Protein 2AFE (pdb70)

Sequence (88 aa):
GSHMKTIQPASVEDIQSWLIDQFAQQLDVDPDDIDMEESFDNYDLNSSKALILLGRLEKWLGKELNPVLIFNYPTIAQLAKRLGELYL

Radius of gyration: 11.77 Å; Cα contacts (8 Å, |Δi|>4): 93; chains: 1; bounding box: 29×27×20 Å

Folds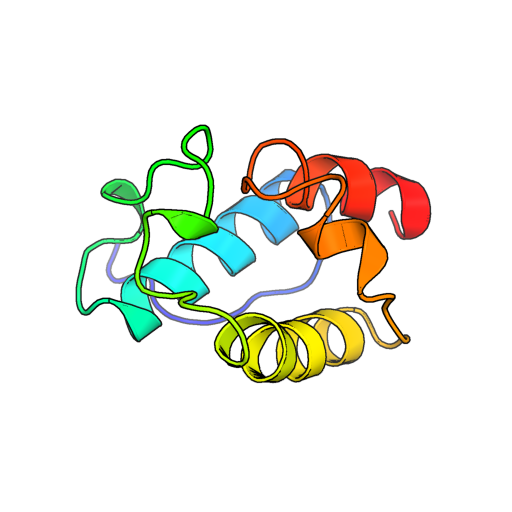eek 3Di:
DPDADQDAPPALVRLLLRVLNVLCVVQVHDSVPDFLPDFCCPPPCVDCVVVVVQVVVQVSLPHHDDCCCSVVRRGSVRSSHVCRVVRD

InterPro domains:
  IPR009081 Phosphopantetheine binding ACP domain [PF00550] (15-80)
  IPR009081 Phosphopantetheine binding ACP domain [PS50075] (10-84)
  IPR020806 Polyketide synthase-like, phosphopantetheine-binding domain [SM00823] (13-84)
  IPR036736 ACP-like superfamily [G3DSA:1.10.1200.10] (1-85)
  IPR036736 ACP-like superfamily [SSF47336] (8-83)

CATH classification: 1.10.1200.10

Solvent-accessible surface area: 5392 Å² total; per-residue (Å²): 118,126,86,134,171,71,75,109,28,77,55,47,124,19,0,35,44,4,3,23,3,10,2,1,71,56,49,145,67,100,28,147,97,13,79,71,131,74,33,7,100,110,45,61,10,125,78,80,48,6,111,80,9,12,36,117,3,37,127,48,23,59,126,135,25,80,69,72,19,24,156,70,44,36,6,0,29,73,5,0,117,75,0,12,117,93,61,89

Nearest PDB structures (foldseek):
  2afe-assembly1_A  TM=1.011E+00  e=2.829E-17  Nostoc sp. PCC 7120 = FACHB-418
  6c4q-assembly1_A  TM=9.050E-01  e=8.108E-04  Mycobacterium tuberculosis H37Rv
  6d8j-assembly1_A  TM=9.148E-01  e=1.131E-03  Mycobacterium tuberculosis H37Rv
  2liw-assembly1_A  TM=7.652E-01  e=2.868E-03  Lyngbya majuscula
  2l22-assembly1_A  TM=8.829E-01  e=3.589E-02  Pseudomonas fluorescens

Structure (mmCIF, N/CA/C/O backbone):
data_2AFE
#
_entry.id   2AFE
#
loop_
_atom_site.g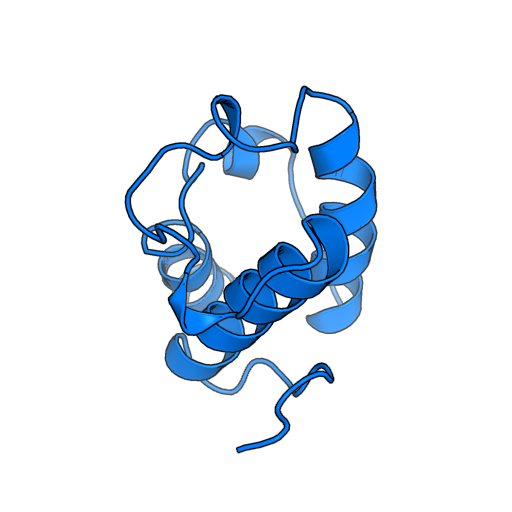roup_PDB
_atom_site.id
_atom_site.type_symbol
_atom_site.label_atom_id
_atom_site.label_alt_id
_atom_site.label_comp_id
_atom_site.label_asym_id
_atom_site.label_entity_id
_atom_site.label_seq_id
_atom_site.pdbx_PDB_ins_code
_atom_site.Cartn_x
_atom_site.Cartn_y
_atom_site.Cartn_z
_atom_site.occupancy
_atom_site.B_iso_or_equiv
_atom_site.auth_seq_id
_atom_site.auth_comp_id
_atom_site.auth_asym_id
_atom_site.auth_atom_id
_atom_site.pdbx_PDB_model_num
ATOM 1 N N . GLY A 1 1 ? -14.966 -12.632 -3.248 1.00 0.00 1 GLY A N 1
ATOM 2 C CA . GLY A 1 1 ? -15.926 -11.721 -2.623 1.00 0.00 1 GLY A CA 1
ATOM 3 C C . GLY A 1 1 ? -15.730 -11.691 -1.121 1.00 0.00 1 GLY A C 1
ATOM 4 O O . GLY A 1 1 ? -14.982 -12.506 -0.569 1.00 0.00 1 GLY A O 1
ATOM 8 N N . SER A 1 2 ? -16.395 -10.749 -0.447 1.00 0.00 2 SER A N 1
ATOM 9 C CA . SER A 1 2 ? -16.208 -10.458 0.973 1.00 0.00 2 SER A CA 1
ATOM 10 C C . SER A 1 2 ? -14.717 -10.397 1.348 1.00 0.00 2 SER A C 1
ATOM 11 O O . SER A 1 2 ? -14.316 -10.906 2.402 1.00 0.00 2 SER A O 1
ATOM 19 N N . HIS A 1 3 ? -13.879 -9.841 0.465 1.00 0.00 3 HIS A N 1
ATOM 20 C CA . HIS A 1 3 ? -12.481 -9.597 0.772 1.00 0.00 3 HIS A CA 1
ATOM 21 C C . HIS A 1 3 ? -12.409 -8.501 1.837 1.00 0.00 3 HIS A C 1
ATOM 22 O O . HIS A 1 3 ? -13.318 -7.674 1.937 1.00 0.00 3 HIS A O 1
ATOM 36 N N . MET A 1 4 ? -11.357 -8.564 2.655 1.00 0.00 4 MET A N 1
ATOM 37 C CA . MET A 1 4 ? -11.003 -7.750 3.815 1.00 0.00 4 MET A CA 1
ATOM 38 C C . MET A 1 4 ? -10.132 -8.662 4.666 1.00 0.00 4 MET A C 1
ATOM 39 O O . MET A 1 4 ? -10.669 -9.517 5.370 1.00 0.00 4 MET A O 1
ATOM 53 N N . LYS A 1 5 ? -8.809 -8.575 4.530 1.00 0.00 5 LYS A N 1
ATOM 54 C CA . LYS A 1 5 ? -7.772 -9.278 5.298 1.00 0.00 5 LYS A CA 1
ATOM 55 C C . LYS A 1 5 ? -6.507 -9.256 4.474 1.00 0.00 5 LYS A C 1
ATOM 56 O O . LYS A 1 5 ? -6.539 -9.459 3.260 1.00 0.00 5 LYS A O 1
ATOM 75 N N . THR A 1 6 ? -5.396 -9.074 5.167 1.00 0.00 6 THR A N 1
ATOM 76 C CA . THR A 1 6 ? -4.060 -9.096 4.614 1.00 0.00 6 THR A CA 1
ATOM 77 C C . THR A 1 6 ? -3.723 -10.511 4.114 1.00 0.00 6 THR A C 1
ATOM 78 O O . THR A 1 6 ? -4.434 -11.470 4.432 1.00 0.00 6 THR A O 1
ATOM 89 N N . ILE A 1 7 ? -2.639 -10.651 3.346 1.00 0.00 7 ILE A N 1
ATOM 90 C CA . ILE A 1 7 ? -2.208 -11.906 2.742 1.00 0.00 7 ILE A CA 1
ATOM 91 C C . ILE A 1 7 ? -0.706 -11.998 3.052 1.00 0.00 7 ILE A C 1
ATOM 92 O O . ILE A 1 7 ? -0.349 -11.891 4.232 1.00 0.00 7 ILE A O 1
ATOM 108 N N . GLN A 1 8 ? 0.181 -12.162 2.069 1.00 0.00 8 GLN A N 1
ATOM 109 C CA . GLN A 1 8 ? 1.630 -12.204 2.223 1.00 0.00 8 GLN A CA 1
ATOM 110 C C . GLN A 1 8 ? 2.259 -11.925 0.859 1.00 0.00 8 GLN A C 1
ATOM 111 O O . GLN A 1 8 ? 1.848 -12.538 -0.122 1.00 0.00 8 GLN A O 1
ATOM 125 N N . PRO A 1 9 ? 3.272 -11.056 0.794 1.00 0.00 9 PRO A N 1
ATOM 126 C CA . PRO A 1 9 ? 3.814 -10.512 -0.438 1.00 0.00 9 PRO A CA 1
ATOM 127 C C . PRO A 1 9 ? 4.502 -11.640 -1.229 1.00 0.00 9 PRO A C 1
ATOM 128 O O . PRO A 1 9 ? 5.672 -11.959 -0.997 1.00 0.00 9 PRO A O 1
ATOM 139 N N . ALA A 1 10 ? 3.765 -12.274 -2.143 1.00 0.00 10 ALA A N 1
ATOM 140 C CA . ALA A 1 10 ? 4.248 -13.400 -2.939 1.00 0.00 10 ALA A CA 1
ATOM 141 C C . ALA A 1 10 ? 4.424 -13.043 -4.409 1.00 0.00 10 ALA A C 1
ATOM 142 O O . ALA A 1 10 ? 4.969 -13.827 -5.180 1.00 0.00 10 ALA A O 1
ATOM 149 N N . SER A 1 11 ? 3.925 -11.885 -4.813 1.00 0.00 11 SER A N 1
ATOM 150 C CA . SER A 1 11 ? 4.216 -11.212 -6.062 1.00 0.00 11 SER A CA 1
ATOM 151 C C . SER A 1 11 ? 3.637 -9.813 -5.918 1.00 0.00 11 SER A C 1
ATOM 152 O O . SER A 1 11 ? 2.907 -9.540 -4.958 1.00 0.00 11 SER A O 1
ATOM 160 N N . VAL A 1 12 ? 3.945 -8.919 -6.853 1.00 0.00 12 VAL A N 1
ATOM 161 C CA . VAL A 1 12 ? 3.403 -7.564 -6.869 1.00 0.00 12 VAL A CA 1
ATOM 162 C C . VAL A 1 12 ? 1.862 -7.591 -6.827 1.00 0.00 12 VAL A C 1
ATOM 163 O O . VAL A 1 12 ? 1.261 -6.684 -6.262 1.00 0.00 12 VAL A O 1
ATOM 176 N N . GLU A 1 13 ? 1.211 -8.614 -7.392 1.00 0.00 13 GLU A N 1
ATOM 177 C CA . GLU A 1 13 ? -0.233 -8.847 -7.337 1.00 0.00 13 GLU A CA 1
ATOM 178 C C . GLU A 1 13 ? -0.743 -8.840 -5.896 1.00 0.00 13 GLU A C 1
ATOM 179 O O . GLU A 1 13 ? -1.810 -8.300 -5.606 1.00 0.00 13 GLU A O 1
ATOM 191 N N . ASP A 1 14 ? 0.024 -9.452 -4.998 1.00 0.00 14 ASP A N 1
ATOM 192 C CA . ASP A 1 14 ? -0.339 -9.577 -3.600 1.00 0.00 14 ASP A CA 1
ATOM 193 C C . ASP A 1 14 ? -0.161 -8.234 -2.903 1.00 0.00 14 ASP A C 1
ATOM 194 O O . ASP A 1 14 ? -1.090 -7.727 -2.277 1.00 0.00 14 ASP A O 1
ATOM 203 N N . ILE A 1 15 ? 1.011 -7.610 -3.091 1.00 0.00 15 ILE A N 1
ATOM 204 C CA . ILE A 1 15 ? 1.317 -6.305 -2.511 1.00 0.00 15 ILE A CA 1
ATOM 205 C C . ILE A 1 15 ? 0.259 -5.271 -2.968 1.00 0.00 15 ILE A C 1
ATOM 206 O O . ILE A 1 15 ? -0.177 -4.460 -2.151 1.00 0.00 15 ILE A O 1
ATOM 222 N N . GLN A 1 16 ? -0.183 -5.304 -4.238 1.00 0.00 16 GLN A N 1
ATOM 223 C CA . GLN A 1 16 ? -1.300 -4.513 -4.772 1.00 0.00 16 GLN A CA 1
ATOM 224 C C . GLN A 1 16 ? -2.541 -4.769 -3.941 1.00 0.00 16 GLN A C 1
ATOM 225 O O . GLN A 1 16 ? -3.005 -3.825 -3.310 1.00 0.00 16 GLN A O 1
ATOM 239 N N . SER A 1 17 ? -3.080 -5.989 -3.907 1.00 0.00 17 SER A N 1
ATOM 240 C CA . SER A 1 17 ? -4.328 -6.214 -3.187 1.00 0.00 17 SER A CA 1
ATOM 241 C C . SER A 1 17 ? -4.236 -5.869 -1.703 1.00 0.00 17 SER A C 1
ATOM 242 O O . SER A 1 17 ? -5.229 -5.422 -1.136 1.00 0.00 17 SER A O 1
ATOM 250 N N . TRP A 1 18 ? -3.057 -6.002 -1.103 1.00 0.00 18 TRP A N 1
ATOM 251 C CA . TRP A 1 18 ? -2.829 -5.649 0.287 1.00 0.00 18 TRP A CA 1
ATOM 252 C C . TRP A 1 18 ? -2.975 -4.157 0.458 1.00 0.00 18 TRP A C 1
ATOM 253 O O . TRP A 1 18 ? -3.733 -3.702 1.312 1.00 0.00 18 TRP A O 1
ATOM 274 N N . LEU A 1 19 ? -2.236 -3.393 -0.351 1.00 0.00 19 LEU A N 1
ATOM 275 C CA . LEU A 1 19 ? -2.290 -1.945 -0.329 1.00 0.00 19 LEU A CA 1
ATOM 276 C C . LEU A 1 19 ? -3.726 -1.510 -0.545 1.00 0.00 19 LEU A C 1
ATOM 277 O O . LEU A 1 19 ? -4.222 -0.690 0.220 1.00 0.00 19 LEU A O 1
ATOM 293 N N . ILE A 1 20 ? -4.378 -2.094 -1.544 1.00 0.00 20 ILE A N 1
ATOM 294 C CA . ILE A 1 20 ? -5.711 -1.729 -1.970 1.00 0.00 20 ILE A CA 1
ATOM 295 C C . ILE A 1 20 ? -6.709 -1.952 -0.830 1.00 0.00 20 ILE A C 1
ATOM 296 O O . ILE A 1 20 ? -7.493 -1.071 -0.500 1.00 0.00 20 ILE A O 1
ATOM 312 N N . ASP A 1 21 ? -6.726 -3.140 -0.238 1.00 0.00 21 ASP A N 1
ATOM 313 C CA . ASP A 1 21 ? -7.694 -3.485 0.796 1.00 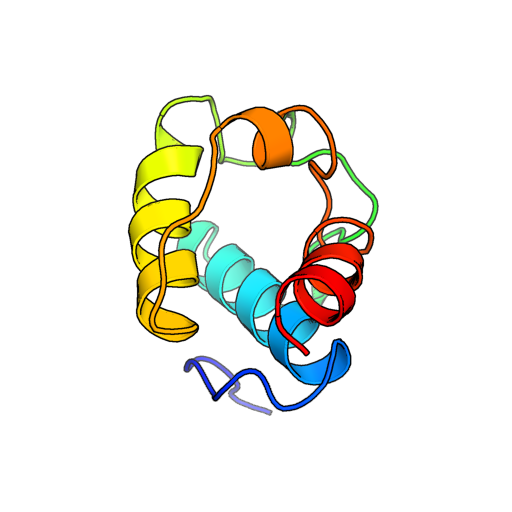0.00 21 ASP A CA 1
ATOM 314 C C . ASP A 1 21 ? -7.412 -2.673 2.046 1.00 0.00 21 ASP A C 1
ATOM 315 O O . ASP A 1 21 ? -8.328 -2.118 2.639 1.00 0.00 21 ASP A O 1
ATOM 324 N N . GLN A 1 22 ? -6.142 -2.526 2.425 1.00 0.00 22 GLN A N 1
ATOM 325 C CA . GLN A 1 22 ? -5.755 -1.640 3.510 1.00 0.00 22 GLN A CA 1
ATOM 326 C C . GLN A 1 22 ? -6.119 -0.172 3.211 1.00 0.00 22 GLN A C 1
ATOM 327 O O . GLN A 1 22 ? -6.183 0.620 4.156 1.00 0.00 22 GLN A O 1
ATOM 341 N N . PHE A 1 23 ? -6.396 0.203 1.964 1.00 0.00 23 PHE A N 1
ATOM 342 C CA . PHE A 1 23 ? -6.875 1.526 1.599 1.00 0.00 23 PHE A CA 1
ATOM 343 C C . PHE A 1 23 ? -8.380 1.484 1.841 1.00 0.00 23 PHE A C 1
ATOM 344 O O . PHE A 1 23 ? -8.890 2.305 2.593 1.00 0.00 23 PHE A O 1
ATOM 361 N N . ALA A 1 24 ? -9.069 0.464 1.302 1.00 0.00 24 ALA A N 1
ATOM 362 C CA . ALA A 1 24 ? -10.494 0.232 1.470 1.00 0.00 24 ALA A CA 1
ATOM 363 C C . ALA A 1 24 ? -10.892 0.346 2.942 1.00 0.00 24 ALA A C 1
ATOM 364 O O . ALA A 1 24 ? -11.743 1.148 3.300 1.00 0.00 24 ALA A O 1
ATOM 371 N N . GLN A 1 25 ? -10.211 -0.410 3.805 1.00 0.00 25 GLN A N 1
ATOM 372 C CA . GLN A 1 25 ? -10.461 -0.517 5.239 1.00 0.00 25 GLN A CA 1
ATOM 373 C C . GLN A 1 25 ? -9.996 0.719 6.015 1.00 0.00 25 GLN A C 1
ATOM 374 O O . GLN A 1 25 ? -10.292 0.832 7.208 1.00 0.00 25 GLN A O 1
ATOM 388 N N . GLN A 1 26 ? -9.218 1.622 5.410 1.00 0.00 26 GLN A N 1
ATOM 389 C CA . GLN A 1 26 ? -9.017 2.942 5.991 1.00 0.00 26 GLN A CA 1
ATOM 390 C C . GLN A 1 26 ? -10.209 3.835 5.642 1.00 0.00 26 GLN A C 1
ATOM 391 O O . GLN A 1 26 ? -10.640 4.622 6.477 1.00 0.00 26 GLN A O 1
ATOM 405 N N . LEU A 1 27 ? -10.710 3.726 4.415 1.00 0.00 27 LEU A N 1
ATOM 406 C CA . LEU A 1 27 ? -11.593 4.687 3.772 1.00 0.00 27 LEU A CA 1
ATOM 407 C C . LEU A 1 27 ? -13.069 4.315 3.891 1.00 0.00 27 LEU A C 1
ATOM 408 O O . LEU A 1 27 ? -13.926 5.166 3.646 1.00 0.00 27 LEU A O 1
ATOM 424 N N . ASP A 1 28 ? -13.370 3.095 4.337 1.00 0.00 28 ASP A N 1
ATOM 425 C CA . ASP A 1 28 ? -14.678 2.496 4.576 1.00 0.00 28 ASP A CA 1
ATOM 426 C C . ASP A 1 28 ? -15.341 2.025 3.264 1.00 0.00 28 ASP A C 1
ATOM 427 O O . ASP A 1 28 ? -16.559 1.838 3.212 1.00 0.00 28 ASP A O 1
ATOM 436 N N . VAL A 1 29 ? -14.555 1.797 2.203 1.00 0.00 29 VAL A N 1
ATOM 437 C CA . VAL A 1 29 ? -15.014 1.550 0.826 1.00 0.00 29 VAL A CA 1
ATOM 438 C C . VAL A 1 29 ? -14.745 0.124 0.350 1.00 0.00 29 VAL A C 1
ATOM 439 O O . VAL A 1 29 ? -14.376 -0.737 1.152 1.00 0.00 29 VAL A O 1
ATOM 452 N N . ASP A 1 30 ? -15.046 -0.188 -0.914 1.00 0.00 30 ASP A N 1
ATOM 453 C CA . ASP A 1 30 ? -14.638 -1.430 -1.527 1.00 0.00 30 ASP A CA 1
ATOM 454 C C . ASP A 1 30 ? -13.173 -1.269 -1.913 1.00 0.00 30 ASP A C 1
ATOM 455 O O . ASP A 1 30 ? -12.733 -0.166 -2.240 1.00 0.00 30 ASP A O 1
ATOM 464 N N . PRO A 1 31 ? -12.415 -2.366 -1.974 1.00 0.00 31 PRO A N 1
ATOM 465 C CA . PRO A 1 31 ? -11.057 -2.320 -2.476 1.00 0.00 31 PRO A CA 1
ATOM 466 C C . PRO A 1 31 ? -11.031 -1.877 -3.931 1.00 0.00 31 PRO A C 1
ATOM 467 O O . PRO A 1 31 ? -10.175 -1.108 -4.351 1.00 0.00 31 PRO A O 1
ATOM 478 N N . ASP A 1 32 ? -12.007 -2.339 -4.700 1.00 0.00 32 ASP A N 1
ATOM 479 C CA . ASP A 1 32 ? -12.059 -2.078 -6.121 1.00 0.00 32 ASP A CA 1
ATOM 480 C C . ASP A 1 32 ? -12.391 -0.607 -6.404 1.00 0.00 32 ASP A C 1
ATOM 481 O O . ASP A 1 32 ? -12.333 -0.185 -7.555 1.00 0.00 32 ASP A O 1
ATOM 490 N N . ASP A 1 33 ? -12.760 0.173 -5.380 1.00 0.00 33 ASP A N 1
ATOM 491 C CA . ASP A 1 33 ? -13.020 1.617 -5.500 1.00 0.00 33 ASP A CA 1
ATOM 492 C C . ASP A 1 33 ? -11.737 2.452 -5.329 1.00 0.00 33 ASP A C 1
ATOM 493 O O . ASP A 1 33 ? -11.764 3.678 -5.495 1.00 0.00 33 ASP A O 1
ATOM 502 N N . ILE A 1 34 ? -10.608 1.816 -4.997 1.00 0.00 34 ILE A N 1
ATOM 503 C CA . ILE A 1 34 ? -9.317 2.485 -4.843 1.00 0.00 34 ILE A CA 1
ATOM 504 C C . ILE A 1 34 ? -8.612 2.748 -6.185 1.00 0.00 34 ILE A C 1
ATOM 505 O O . ILE A 1 34 ? -8.309 1.821 -6.946 1.00 0.00 34 ILE A O 1
ATOM 521 N N . ASP A 1 35 ? -8.239 4.012 -6.441 1.00 0.00 35 ASP A N 1
ATOM 522 C CA . ASP A 1 35 ? -7.410 4.416 -7.552 1.00 0.00 35 ASP A CA 1
ATOM 523 C C . ASP A 1 35 ? -5.950 4.123 -7.232 1.00 0.00 35 ASP A C 1
ATOM 524 O O . ASP A 1 35 ? -5.216 4.985 -6.738 1.00 0.00 35 ASP A O 1
ATOM 533 N N . MET A 1 36 ? -5.475 2.946 -7.606 1.00 0.00 36 MET A N 1
ATOM 534 C CA . MET A 1 36 ? -4.054 2.592 -7.601 1.00 0.00 36 MET A CA 1
ATOM 535 C C . MET A 1 36 ? -3.155 3.461 -8.468 1.00 0.00 36 MET A C 1
ATOM 536 O O . MET A 1 36 ? -1.940 3.258 -8.430 1.00 0.00 36 MET A O 1
ATOM 550 N N . GLU A 1 37 ? -3.704 4.406 -9.220 1.00 0.00 37 GLU A N 1
ATOM 551 C CA . GLU A 1 37 ? -2.966 5.258 -10.135 1.00 0.00 37 GLU A CA 1
ATOM 552 C C . GLU A 1 37 ? -3.041 6.728 -9.708 1.00 0.00 37 GLU A C 1
ATOM 553 O O . GLU A 1 37 ? -2.233 7.529 -10.186 1.00 0.00 37 GLU A O 1
ATOM 565 N N . GLU A 1 38 ? -3.960 7.082 -8.802 1.00 0.00 38 GLU A N 1
ATOM 566 C CA . GLU A 1 38 ? -4.074 8.413 -8.226 1.00 0.00 38 GLU A CA 1
ATOM 567 C C . GLU A 1 38 ? -3.132 8.539 -7.051 1.00 0.00 38 GLU A C 1
ATOM 568 O O . GLU A 1 38 ? -2.871 7.557 -6.351 1.00 0.00 38 GLU A O 1
ATOM 580 N N . SER A 1 39 ? -2.620 9.746 -6.841 1.00 0.00 39 SER A N 1
ATOM 581 C CA . SER A 1 39 ? -1.671 9.965 -5.790 1.00 0.00 39 SER A CA 1
ATOM 582 C C . SER A 1 39 ? -2.370 9.837 -4.442 1.00 0.00 39 SER A C 1
ATOM 583 O O . SER A 1 39 ? -3.456 10.384 -4.213 1.00 0.00 39 SER A O 1
ATOM 591 N N . PHE A 1 40 ? -1.697 9.158 -3.520 1.00 0.00 40 PHE A N 1
ATOM 592 C CA . PHE A 1 40 ? -2.165 8.971 -2.164 1.00 0.00 40 PHE A CA 1
ATOM 593 C C . PHE A 1 40 ? -2.370 10.294 -1.434 1.00 0.00 40 PHE A C 1
ATOM 594 O O . PHE A 1 40 ? -3.153 10.323 -0.486 1.00 0.00 40 PHE A 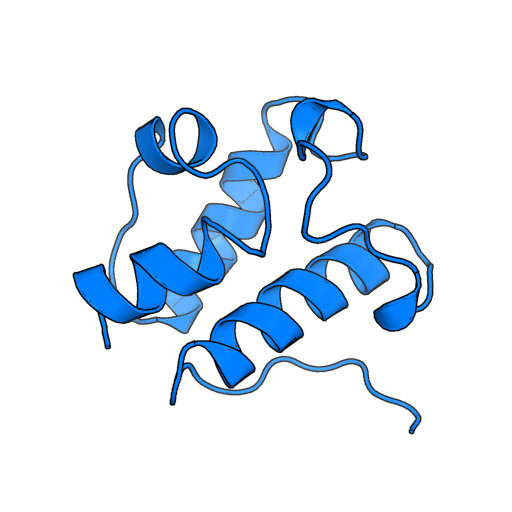O 1
ATOM 611 N N . ASP A 1 41 ? -1.691 11.376 -1.838 1.00 0.00 41 ASP A N 1
ATOM 612 C CA . ASP A 1 41 ? -1.804 12.653 -1.135 1.00 0.00 41 ASP A CA 1
ATOM 613 C C . ASP A 1 41 ? -3.195 13.239 -1.323 1.00 0.00 41 ASP A C 1
ATOM 614 O O . ASP A 1 41 ? -3.572 14.160 -0.595 1.00 0.00 41 ASP A O 1
ATOM 623 N N . ASN A 1 42 ? -3.966 12.731 -2.288 1.00 0.00 42 ASN A N 1
ATOM 624 C CA . ASN A 1 42 ? -5.332 13.169 -2.537 1.00 0.00 42 ASN A CA 1
ATOM 625 C C . ASN A 1 42 ? -6.342 12.307 -1.785 1.00 0.00 42 ASN A C 1
ATOM 626 O O . ASN A 1 42 ? -7.431 12.801 -1.472 1.00 0.00 42 ASN A O 1
ATOM 637 N N . TYR A 1 43 ? -5.992 11.063 -1.426 1.00 0.00 43 TYR A N 1
ATOM 638 C CA . TYR A 1 43 ? -6.763 10.231 -0.541 1.00 0.00 43 TYR A CA 1
ATOM 639 C C . TYR A 1 43 ? -6.491 10.649 0.905 1.00 0.00 43 TYR A C 1
ATOM 640 O O . TYR A 1 43 ? -5.731 11.576 1.199 1.00 0.00 43 TYR A O 1
ATOM 658 N N . ASP A 1 44 ? -7.112 9.929 1.829 1.00 0.00 44 ASP A N 1
ATOM 659 C CA . ASP A 1 44 ? -7.081 10.127 3.271 1.00 0.00 44 ASP A CA 1
ATOM 660 C C . ASP A 1 44 ? -5.675 10.019 3.893 1.00 0.00 44 ASP A C 1
ATOM 661 O O . ASP A 1 44 ? -5.530 10.261 5.090 1.00 0.00 44 ASP A O 1
ATOM 670 N N . LEU A 1 45 ? -4.609 9.730 3.127 1.00 0.00 45 LEU A N 1
ATOM 671 C CA . LEU A 1 45 ? -3.226 9.566 3.612 1.00 0.00 45 LEU A CA 1
ATOM 672 C C . LEU A 1 45 ? -2.555 10.903 4.009 1.00 0.00 45 LEU A C 1
ATOM 673 O O . LEU A 1 45 ? -1.332 11.043 3.890 1.00 0.00 45 LEU A O 1
ATOM 689 N N . ASN A 1 46 ? -3.329 11.870 4.508 1.00 0.00 46 ASN A N 1
ATOM 690 C CA . ASN A 1 46 ? -3.047 13.300 4.646 1.00 0.00 46 ASN A CA 1
ATOM 691 C C . ASN A 1 46 ? -1.565 13.663 4.726 1.00 0.00 46 ASN A C 1
ATOM 692 O O . ASN A 1 46 ? -1.075 14.347 3.832 1.00 0.00 46 ASN A O 1
ATOM 703 N N . SER A 1 47 ? -0.852 13.219 5.768 1.00 0.00 47 SER A N 1
ATOM 704 C CA . SER A 1 47 ? 0.606 13.141 5.743 1.00 0.00 47 SER A CA 1
ATOM 705 C C . SER A 1 47 ? 1.087 12.057 6.702 1.00 0.00 47 SER A C 1
ATOM 706 O O . SER A 1 47 ? 1.709 11.081 6.280 1.00 0.00 47 SER A O 1
ATOM 714 N N . SER A 1 48 ? 0.798 12.190 8.000 1.00 0.00 48 SER A N 1
ATOM 715 C CA . SER A 1 48 ? 1.305 11.243 8.992 1.00 0.00 48 SER A CA 1
ATOM 716 C C . SER A 1 48 ? 0.697 9.853 8.850 1.00 0.00 48 SER A C 1
ATOM 717 O O . SER A 1 48 ? 1.312 8.871 9.258 1.00 0.00 48 SER A O 1
ATOM 725 N N . LYS A 1 49 ? -0.469 9.750 8.205 1.00 0.00 49 LYS A N 1
ATOM 726 C CA . LYS A 1 49 ? -1.069 8.482 7.806 1.00 0.00 49 LYS A CA 1
ATOM 727 C C . LYS A 1 49 ? -0.060 7.533 7.209 1.00 0.00 49 LYS A C 1
ATOM 728 O O . LYS A 1 49 ? -0.138 6.334 7.487 1.00 0.00 49 LYS A O 1
ATOM 747 N N . ALA A 1 50 ? 0.842 8.066 6.379 1.00 0.00 50 ALA A N 1
ATOM 748 C CA . ALA A 1 50 ? 1.797 7.253 5.674 1.00 0.00 50 ALA A CA 1
ATOM 749 C C . ALA A 1 50 ? 2.512 6.338 6.685 1.00 0.00 50 ALA A C 1
ATOM 750 O O . ALA A 1 50 ? 2.627 5.147 6.441 1.00 0.00 50 ALA A O 1
ATOM 757 N N . LEU A 1 51 ? 2.918 6.848 7.855 1.00 0.00 51 LEU A N 1
ATOM 758 C CA . LEU A 1 51 ? 3.709 6.136 8.849 1.00 0.00 51 LEU A CA 1
ATOM 759 C C . LEU A 1 51 ? 2.943 4.986 9.502 1.00 0.00 51 LEU A C 1
ATOM 760 O O . LEU A 1 51 ? 3.563 3.959 9.766 1.00 0.00 51 LEU A O 1
ATOM 776 N N . ILE A 1 52 ? 1.636 5.120 9.778 1.00 0.00 52 ILE A N 1
ATOM 777 C CA . ILE A 1 52 ? 0.824 4.019 10.307 1.00 0.00 52 ILE A CA 1
ATOM 778 C C . ILE A 1 52 ? 0.971 2.835 9.365 1.00 0.00 52 ILE A C 1
ATOM 779 O O . ILE A 1 52 ? 1.357 1.733 9.761 1.00 0.00 52 ILE A O 1
ATOM 795 N N . LEU A 1 53 ? 0.589 3.065 8.113 1.00 0.00 53 LEU A N 1
ATOM 796 C CA . LEU A 1 53 ? 0.444 2.011 7.136 1.00 0.00 53 LEU A CA 1
ATOM 797 C C . LEU A 1 53 ? 1.790 1.556 6.588 1.00 0.00 53 LEU A C 1
ATOM 798 O O . LEU A 1 53 ? 1.911 0.406 6.188 1.00 0.00 53 LEU A O 1
ATOM 814 N N . LEU A 1 54 ? 2.817 2.404 6.614 1.00 0.00 54 LEU A N 1
ATOM 815 C CA . LEU A 1 54 ? 4.212 2.009 6.453 1.00 0.00 54 LEU A CA 1
ATOM 816 C C . LEU A 1 54 ? 4.549 1.013 7.553 1.00 0.00 54 LEU A C 1
ATOM 817 O O . LEU A 1 54 ? 4.872 -0.119 7.227 1.00 0.00 54 LEU A O 1
ATOM 833 N N . GLY A 1 55 ? 4.396 1.368 8.831 1.00 0.00 55 GLY A N 1
ATOM 834 C CA . GLY A 1 55 ? 4.679 0.484 9.962 1.00 0.00 55 GLY A CA 1
ATOM 835 C C . GLY A 1 55 ? 3.820 -0.777 10.007 1.00 0.00 55 GLY A C 1
ATOM 836 O O . GLY A 1 55 ? 4.099 -1.673 10.810 1.00 0.00 55 GLY A O 1
ATOM 840 N N . ARG A 1 56 ? 2.788 -0.871 9.163 1.00 0.00 56 ARG A N 1
ATOM 841 C CA . ARG A 1 56 ? 2.143 -2.122 8.809 1.00 0.00 56 ARG A CA 1
ATOM 842 C C . ARG A 1 56 ? 2.933 -2.796 7.698 1.00 0.00 56 ARG A C 1
ATOM 843 O O . ARG A 1 56 ? 3.398 -3.909 7.887 1.00 0.00 56 ARG A O 1
ATOM 864 N N . LEU A 1 57 ? 3.081 -2.133 6.554 1.00 0.00 57 LEU A N 1
ATOM 865 C CA . LEU A 1 57 ? 3.705 -2.622 5.329 1.00 0.00 57 LEU A CA 1
ATOM 866 C C . LEU A 1 57 ? 5.086 -3.238 5.554 1.00 0.00 57 LEU A C 1
ATOM 867 O O . LEU A 1 57 ? 5.314 -4.380 5.167 1.00 0.00 57 LEU A O 1
ATOM 883 N N . GLU A 1 58 ? 6.023 -2.510 6.163 1.00 0.00 58 GLU A N 1
ATOM 884 C CA . GLU A 1 58 ? 7.379 -3.020 6.391 1.00 0.00 58 GLU A CA 1
ATOM 885 C C . GLU A 1 58 ? 7.348 -4.289 7.225 1.00 0.00 58 GLU A C 1
ATOM 886 O O . GLU A 1 58 ? 7.960 -5.295 6.887 1.00 0.00 58 GLU A O 1
ATOM 898 N N . LYS A 1 59 ? 6.584 -4.246 8.305 1.00 0.00 59 LYS A N 1
ATOM 899 C CA . LYS A 1 59 ? 6.338 -5.376 9.193 1.00 0.00 59 LYS A CA 1
ATOM 900 C C . LYS A 1 59 ? 5.652 -6.555 8.512 1.00 0.00 59 LYS A C 1
ATOM 901 O O . LYS A 1 59 ? 6.010 -7.697 8.797 1.00 0.00 59 LYS A O 1
ATOM 920 N N . TRP A 1 60 ? 4.694 -6.303 7.624 1.00 0.00 60 TRP A N 1
ATOM 921 C CA . TRP A 1 60 ? 4.037 -7.314 6.813 1.00 0.00 60 TRP A CA 1
ATOM 922 C C . TRP A 1 60 ? 5.077 -8.021 5.954 1.00 0.00 60 TRP A C 1
ATOM 923 O O . TRP A 1 60 ? 5.039 -9.246 5.824 1.00 0.00 60 TRP A O 1
ATOM 944 N N . LEU A 1 61 ? 6.019 -7.249 5.407 1.00 0.00 61 LEU A N 1
ATOM 945 C CA . LEU A 1 61 ? 7.085 -7.751 4.543 1.00 0.00 61 LEU A CA 1
ATOM 946 C C . LEU A 1 61 ? 8.236 -8.364 5.359 1.00 0.00 61 LEU A C 1
ATOM 947 O O . LEU A 1 61 ? 9.030 -9.115 4.799 1.00 0.00 61 LEU A O 1
ATOM 963 N N . GLY A 1 62 ? 8.347 -8.039 6.653 1.00 0.00 62 GLY A N 1
ATOM 964 C CA . GLY A 1 62 ? 9.350 -8.552 7.582 1.00 0.00 62 GLY A CA 1
ATOM 965 C C . GLY A 1 62 ? 10.584 -7.658 7.768 1.00 0.00 62 GLY A C 1
ATOM 966 O O . GLY A 1 62 ? 11.565 -8.117 8.358 1.00 0.00 62 GLY A O 1
ATOM 970 N N . LYS A 1 63 ? 10.577 -6.417 7.267 1.00 0.00 63 LYS A N 1
ATOM 971 C CA . LYS A 1 63 ? 11.773 -5.574 7.121 1.00 0.00 63 LYS A CA 1
ATOM 972 C C . LYS A 1 63 ? 11.514 -4.168 7.674 1.00 0.00 63 LYS A C 1
ATOM 973 O O . LYS A 1 63 ? 10.699 -3.993 8.580 1.00 0.00 63 LYS A O 1
ATOM 992 N N . GLU A 1 64 ? 12.223 -3.164 7.159 1.00 0.00 64 GLU A N 1
ATOM 993 C CA . GLU A 1 64 ? 12.014 -1.727 7.311 1.00 0.00 64 GLU A CA 1
ATOM 994 C C . GLU A 1 64 ? 11.433 -1.154 6.010 1.00 0.00 64 GLU A C 1
ATOM 995 O O . GLU A 1 64 ? 11.236 -1.902 5.047 1.00 0.00 64 GLU A O 1
ATOM 1007 N N . LEU A 1 65 ? 11.191 0.163 5.980 1.00 0.00 65 LEU A N 1
ATOM 1008 C CA . LEU A 1 65 ? 10.873 0.987 4.811 1.00 0.00 65 LEU A CA 1
ATOM 1009 C C . LEU A 1 65 ? 11.660 2.314 4.919 1.00 0.00 65 LEU A C 1
ATOM 1010 O O . LEU A 1 65 ? 12.591 2.430 5.723 1.00 0.00 65 LEU A O 1
ATOM 1026 N N . ASN A 1 66 ? 11.350 3.305 4.073 1.00 0.00 66 ASN A N 1
ATOM 1027 C CA . ASN A 1 66 ? 11.985 4.629 4.033 1.00 0.00 66 ASN A CA 1
ATOM 1028 C C . ASN A 1 66 ? 10.918 5.642 3.603 1.00 0.00 66 ASN A C 1
ATOM 1029 O O . ASN A 1 66 ? 10.108 5.297 2.734 1.00 0.00 66 ASN A O 1
ATOM 1040 N N . PRO A 1 67 ? 10.904 6.892 4.106 1.00 0.00 67 PRO A N 1
ATOM 1041 C CA . PRO A 1 67 ? 9.824 7.834 3.819 1.00 0.00 67 PRO A CA 1
ATOM 1042 C C . PRO A 1 67 ? 9.839 8.272 2.358 1.00 0.00 67 PRO A C 1
ATOM 1043 O O . PRO A 1 67 ? 8.800 8.613 1.799 1.00 0.00 67 PRO A O 1
ATOM 1054 N N . VAL A 1 68 ? 11.008 8.202 1.722 1.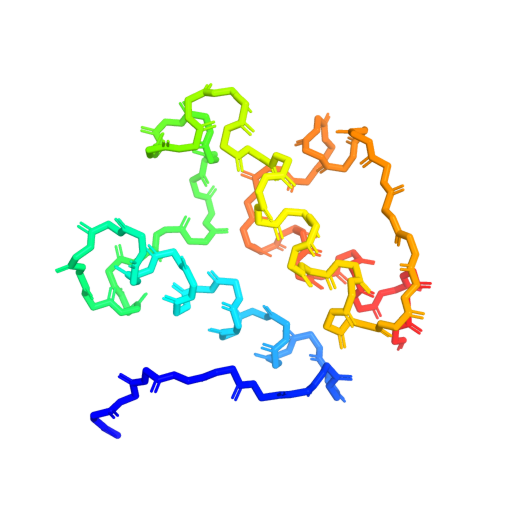00 0.00 68 VAL A N 1
ATOM 1055 C CA . VAL A 1 68 ? 11.221 8.493 0.318 1.00 0.00 68 VAL A CA 1
ATOM 1056 C C . VAL A 1 68 ? 10.246 7.714 -0.550 1.00 0.00 68 VAL A C 1
ATOM 1057 O O . VAL A 1 68 ? 9.858 8.216 -1.593 1.00 0.00 68 VAL A O 1
ATOM 1070 N N . LEU A 1 69 ? 9.822 6.515 -0.150 1.00 0.00 69 LEU A N 1
ATOM 1071 C CA . LEU A 1 69 ? 8.944 5.721 -0.991 1.00 0.00 69 LEU A CA 1
ATOM 1072 C C . LEU A 1 69 ? 7.529 6.269 -1.039 1.00 0.00 69 LEU A C 1
ATOM 1073 O O . LEU A 1 69 ? 6.853 6.067 -2.044 1.00 0.00 69 LEU A O 1
ATOM 1089 N N . ILE A 1 70 ? 7.105 7.004 -0.010 1.00 0.00 70 ILE A N 1
ATOM 1090 C CA . ILE A 1 70 ? 5.940 7.874 -0.112 1.00 0.00 70 ILE A CA 1
ATOM 1091 C C . ILE A 1 70 ? 6.218 8.840 -1.253 1.00 0.00 70 ILE A C 1
ATOM 1092 O O . ILE A 1 70 ? 5.469 8.905 -2.217 1.00 0.00 70 ILE A O 1
ATOM 1108 N N . PHE A 1 71 ? 7.355 9.513 -1.178 1.00 0.00 71 PHE A N 1
ATOM 1109 C CA . PHE A 1 71 ? 7.734 10.631 -2.011 1.00 0.00 71 PHE A CA 1
ATOM 1110 C C . PHE A 1 71 ? 8.283 10.201 -3.385 1.00 0.00 71 PHE A C 1
ATOM 1111 O O . PHE A 1 71 ? 8.902 11.025 -4.059 1.00 0.00 71 PHE A O 1
ATOM 1128 N N . ASN A 1 72 ? 8.129 8.930 -3.777 1.00 0.00 72 ASN A N 1
ATOM 1129 C CA . ASN A 1 72 ? 8.707 8.332 -4.987 1.00 0.00 72 ASN A CA 1
ATOM 1130 C C . ASN A 1 72 ? 7.731 7.334 -5.618 1.00 0.00 72 ASN A C 1
ATOM 1131 O O . ASN A 1 72 ? 7.707 7.174 -6.839 1.00 0.00 72 ASN A O 1
ATOM 1142 N N . TYR A 1 73 ? 6.908 6.644 -4.814 1.00 0.00 73 TYR A N 1
ATOM 1143 C CA . TYR A 1 73 ? 5.877 5.749 -5.305 1.00 0.00 73 TYR A CA 1
ATOM 1144 C C . TYR A 1 73 ? 4.563 6.021 -4.538 1.00 0.00 73 TYR A C 1
ATOM 1145 O O . TYR A 1 73 ? 4.126 5.167 -3.766 1.00 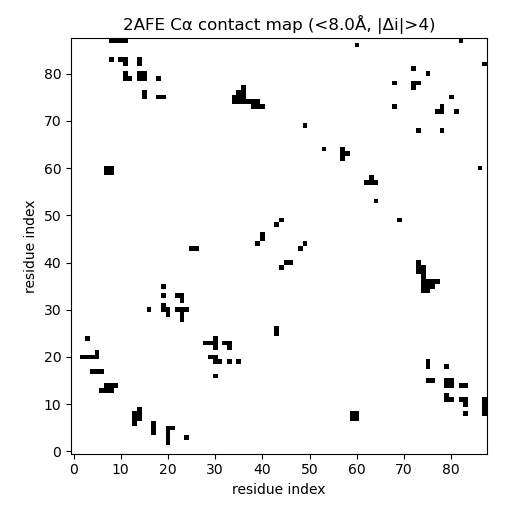0.00 73 TYR A O 1
ATOM 1163 N N . PRO A 1 74 ? 3.917 7.197 -4.676 1.00 0.00 74 PRO A N 1
ATOM 1164 C CA . PRO A 1 74 ? 2.676 7.524 -3.958 1.00 0.00 74 PRO A CA 1
ATOM 1165 C C . PRO A 1 74 ? 1.413 6.991 -4.664 1.00 0.00 74 PRO A C 1
ATOM 1166 O O . PRO A 1 74 ? 0.389 7.660 -4.677 1.00 0.00 74 PRO A O 1
ATOM 1177 N N . THR A 1 75 ? 1.421 5.764 -5.176 1.00 0.00 75 THR A N 1
ATOM 1178 C CA . THR A 1 75 ? 0.290 5.118 -5.848 1.00 0.00 75 THR A CA 1
ATOM 1179 C C . THR A 1 75 ? 0.491 3.617 -5.652 1.00 0.00 75 THR A C 1
ATOM 1180 O O . THR A 1 75 ? 1.624 3.161 -5.451 1.00 0.00 75 THR A O 1
ATOM 1191 N N . ILE A 1 76 ? -0.572 2.812 -5.711 1.00 0.00 76 ILE A N 1
ATOM 1192 C CA . ILE A 1 76 ? -0.420 1.367 -5.578 1.00 0.00 76 ILE A CA 1
ATOM 1193 C C . ILE A 1 76 ? 0.397 0.837 -6.764 1.00 0.00 76 ILE A C 1
ATOM 1194 O O . ILE A 1 76 ? 1.348 0.086 -6.548 1.00 0.00 76 ILE A O 1
ATOM 1210 N N . ALA A 1 77 ? 0.099 1.271 -7.993 1.00 0.00 77 ALA A N 1
ATOM 1211 C CA . ALA A 1 77 ? 0.710 0.789 -9.234 1.00 0.00 77 ALA A CA 1
ATOM 1212 C C . ALA A 1 77 ? 2.206 1.125 -9.375 1.00 0.00 77 ALA A C 1
ATOM 1213 O O . ALA A 1 77 ? 2.865 0.721 -10.337 1.00 0.00 77 ALA A O 1
ATOM 1220 N N . GLN A 1 78 ? 2.765 1.873 -8.428 1.00 0.00 78 GLN A N 1
ATOM 1221 C CA . GLN A 1 78 ? 4.175 2.206 -8.332 1.00 0.00 78 GLN A CA 1
ATOM 1222 C C . GLN A 1 78 ? 4.702 1.590 -7.045 1.00 0.00 78 GLN A C 1
ATOM 1223 O O . GLN A 1 78 ? 5.735 0.929 -7.077 1.00 0.00 78 GLN A O 1
ATOM 1237 N N . LEU A 1 79 ? 4.020 1.774 -5.909 1.00 0.00 79 LEU A N 1
ATOM 1238 C CA . LEU A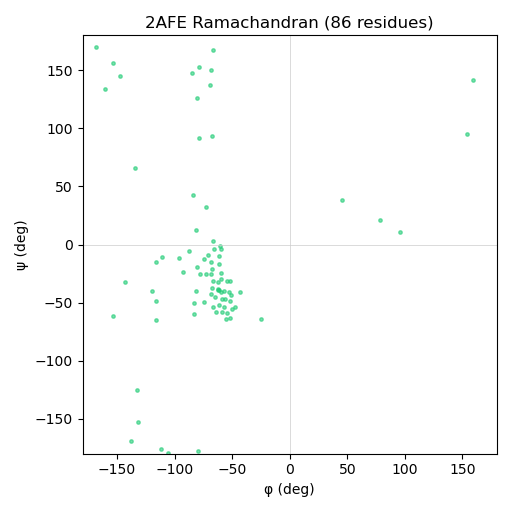 1 79 ? 4.492 1.286 -4.622 1.00 0.00 79 LEU A CA 1
ATOM 1239 C C . LEU A 1 79 ? 4.550 -0.231 -4.630 1.00 0.00 79 LEU A C 1
ATOM 1240 O O . LEU A 1 79 ? 5.620 -0.786 -4.413 1.00 0.00 79 LEU A O 1
ATOM 1256 N N . ALA A 1 80 ? 3.421 -0.900 -4.884 1.00 0.00 80 ALA A N 1
ATOM 1257 C CA . ALA A 1 80 ? 3.352 -2.351 -4.941 1.00 0.00 80 ALA A CA 1
ATOM 1258 C C . ALA A 1 80 ? 4.413 -2.887 -5.892 1.00 0.00 80 ALA A C 1
ATOM 1259 O O . ALA A 1 80 ? 5.180 -3.770 -5.513 1.00 0.00 80 ALA A O 1
ATOM 1266 N N . LYS A 1 81 ? 4.503 -2.310 -7.094 1.00 0.00 81 LYS A N 1
ATOM 1267 C CA . LYS A 1 81 ? 5.516 -2.660 -8.067 1.00 0.00 81 LYS A CA 1
ATOM 1268 C C . LYS A 1 81 ? 6.909 -2.593 -7.443 1.00 0.00 81 LYS A C 1
ATOM 1269 O O . LYS A 1 81 ? 7.618 -3.592 -7.386 1.00 0.00 81 LYS A O 1
ATOM 1288 N N . ARG A 1 82 ? 7.336 -1.408 -7.004 1.00 0.00 82 ARG A N 1
ATOM 1289 C CA . ARG A 1 82 ? 8.704 -1.194 -6.553 1.00 0.00 82 ARG A CA 1
ATOM 1290 C C . ARG A 1 82 ? 8.999 -2.067 -5.328 1.00 0.00 82 ARG A C 1
ATOM 1291 O O . ARG A 1 82 ? 10.123 -2.533 -5.145 1.00 0.00 82 ARG A O 1
ATOM 1312 N N . LEU A 1 83 ? 8.005 -2.325 -4.481 1.00 0.00 83 LEU A N 1
ATOM 1313 C CA . LEU A 1 83 ? 8.132 -3.260 -3.367 1.00 0.00 83 LEU A CA 1
ATOM 1314 C C . LEU A 1 83 ? 8.407 -4.666 -3.901 1.00 0.00 83 LEU A C 1
ATOM 1315 O O . LEU A 1 83 ? 9.287 -5.351 -3.393 1.00 0.00 83 LEU A O 1
ATOM 1331 N N . GLY A 1 84 ? 7.774 -5.065 -4.996 1.00 0.00 84 GLY A N 1
ATOM 13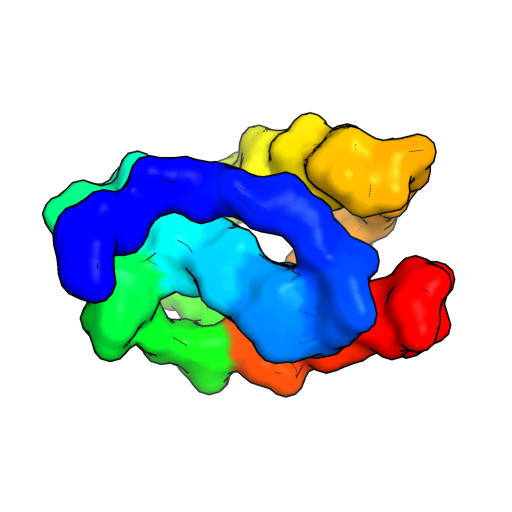32 C CA . GLY A 1 84 ? 8.090 -6.293 -5.702 1.00 0.00 84 GLY A CA 1
ATOM 1333 C C . GLY A 1 84 ? 9.467 -6.327 -6.364 1.00 0.00 84 GLY A C 1
ATOM 1334 O O . GLY A 1 84 ? 9.763 -7.301 -7.054 1.00 0.00 84 GLY A O 1
ATOM 1338 N N . GLU A 1 85 ? 10.305 -5.300 -6.209 1.00 0.00 85 GLU A N 1
ATOM 1339 C CA . GLU A 1 85 ? 11.673 -5.272 -6.716 1.00 0.00 85 GLU A CA 1
ATOM 1340 C C . GLU A 1 85 ? 12.687 -5.097 -5.587 1.00 0.00 85 GLU A C 1
ATOM 1341 O O . GLU A 1 85 ? 13.774 -5.684 -5.602 1.00 0.00 85 GLU A O 1
ATOM 1353 N N . LEU A 1 86 ? 12.365 -4.247 -4.613 1.00 0.00 86 LEU A N 1
ATOM 1354 C CA . LEU A 1 86 ? 13.165 -4.064 -3.408 1.00 0.00 86 LEU A CA 1
ATOM 1355 C C . LEU A 1 86 ? 13.141 -5.327 -2.548 1.00 0.00 86 LEU A C 1
ATOM 1356 O O . LEU A 1 86 ? 14.123 -5.608 -1.862 1.00 0.00 86 LEU A O 1
ATOM 1372 N N . TYR A 1 87 ? 12.030 -6.064 -2.595 1.00 0.00 87 TYR A N 1
ATOM 1373 C CA . TYR A 1 87 ? 11.765 -7.206 -1.729 1.00 0.00 87 TYR A CA 1
ATOM 1374 C C . TYR A 1 87 ? 11.661 -8.470 -2.574 1.00 0.00 87 TYR A C 1
ATOM 1375 O O . TYR A 1 87 ? 12.493 -9.365 -2.414 1.00 0.00 87 TYR A O 1
ATOM 1393 N N . LEU A 1 88 ? 10.643 -8.546 -3.443 1.00 0.00 88 LEU A N 1
ATOM 1394 C CA . LEU A 1 88 ? 10.362 -9.734 -4.239 1.00 0.00 88 LEU A CA 1
ATOM 1395 C C . LEU A 1 88 ? 11.263 -9.796 -5.466 1.00 0.00 88 LEU A C 1
ATOM 1396 O O . LEU A 1 88 ? 10.903 -10.456 -6.465 1.00 0.00 88 LEU A O 1
#

Secondary structure (DSSP, 8-state):
----S----SSHHHHHHHHHHHHHHHHTS-GGG--TTS-TTTTT--STHHHHHHHHHHHHHTS---GGGTTT--SHHHHHHHHHHHT-

Organism: Nostoc sp. (strain PCC 7120 / SAG 25.82 / UTEX 2576) (NCBI:txid103690)